Protein AF-A0A1G0R5T3-F1 (afdb_monomer)

Nearest PDB structures (foldseek):
  7wem-assembly1_A  TM=6.124E-01  e=7.245E+00  Bacillus sp. PS3

Foldseek 3Di:
DDDDDDDDDDDPCVVVLVVQVVFVVPKAKDWFQDPVQPDADPPPRDTLNRVLVCQLCPDPPGDHFNLLVVLCVVCVVVLVVLLVVLNVCCSVVVDGNVVSNVVSRVVSLVSSLVRQQVTDDWDDPVVCVVQVDGGPPVRVCVSNVSTGMDIDTD

Radius of gyration: 22.64 Å; Cα contacts (8 Å, |Δi|>4): 177; chains: 1; bounding box: 42×31×94 Å

Solvent-accessible surface area (backbone atoms only — not comparable to full-atom values): 9038 Å² total; per-residue (Å²): 132,87,80,85,77,84,83,84,84,80,79,89,50,57,68,58,36,52,50,48,50,62,33,49,77,69,36,50,63,51,62,39,63,61,85,84,58,72,64,60,38,94,88,70,84,41,29,58,41,58,54,48,49,45,34,40,68,22,54,102,89,42,77,46,34,54,39,64,66,51,26,48,66,77,36,43,70,61,50,54,53,52,50,52,58,41,50,52,33,34,66,72,68,75,38,55,66,67,62,42,45,53,50,52,25,54,50,47,30,49,42,39,53,67,31,47,86,71,47,47,69,72,60,54,70,70,55,22,68,76,67,76,49,68,56,49,80,54,80,91,38,58,63,56,65,61,47,36,58,49,77,44,79,96

Structure (mmCIF, N/CA/C/O backbone):
data_AF-A0A1G0R5T3-F1
#
_entry.id   AF-A0A1G0R5T3-F1
#
loop_
_atom_site.group_PDB
_atom_site.id
_atom_site.type_symbol
_atom_site.label_atom_id
_atom_site.label_alt_id
_atom_site.label_comp_id
_atom_site.label_asym_id
_atom_site.label_entity_id
_atom_site.label_seq_id
_atom_site.pdbx_PDB_ins_code
_atom_site.Cartn_x
_atom_site.Cartn_y
_atom_site.Cartn_z
_atom_site.occupancy
_atom_site.B_iso_or_equiv
_atom_site.auth_seq_id
_atom_site.auth_comp_id
_atom_site.auth_asym_id
_atom_site.auth_atom_id
_atom_site.pdbx_PDB_model_num
ATOM 1 N N . MET A 1 1 ? 15.456 3.852 -63.615 1.00 50.88 1 MET A N 1
ATOM 2 C CA . MET A 1 1 ? 15.099 2.876 -62.558 1.00 50.88 1 MET A CA 1
ATOM 3 C C . MET A 1 1 ? 15.602 3.419 -61.226 1.00 50.88 1 MET A C 1
ATOM 5 O O . MET A 1 1 ? 16.789 3.721 -61.168 1.00 50.88 1 MET A O 1
ATOM 9 N N . PRO A 1 2 ? 14.765 3.630 -60.195 1.00 60.94 2 PRO A N 1
ATOM 10 C CA . PRO A 1 2 ? 15.265 4.123 -58.918 1.00 60.94 2 PRO A CA 1
ATOM 11 C C . PRO A 1 2 ? 16.012 2.991 -58.202 1.00 60.94 2 PRO A C 1
ATOM 13 O O . PRO A 1 2 ? 15.495 1.888 -58.036 1.00 60.94 2 PRO A O 1
ATOM 16 N N . THR A 1 3 ? 17.254 3.254 -57.811 1.00 63.19 3 THR A N 1
ATOM 17 C CA . THR A 1 3 ? 18.088 2.347 -57.022 1.00 63.19 3 THR A CA 1
ATOM 18 C C . THR A 1 3 ? 17.543 2.266 -55.596 1.00 63.19 3 THR A C 1
ATOM 20 O O . THR A 1 3 ? 17.594 3.239 -54.844 1.00 63.19 3 THR A O 1
ATOM 23 N N . MET A 1 4 ? 17.011 1.105 -55.201 1.00 58.09 4 MET A N 1
ATOM 24 C CA . MET A 1 4 ? 16.613 0.865 -53.811 1.00 58.09 4 MET A CA 1
ATOM 25 C C . MET A 1 4 ? 17.848 0.893 -52.904 1.00 58.09 4 MET A C 1
ATOM 27 O O . MET A 1 4 ? 18.659 -0.032 -52.903 1.00 58.09 4 MET A O 1
ATOM 31 N N . ARG A 1 5 ? 17.982 1.948 -52.096 1.00 70.38 5 ARG A N 1
ATOM 32 C CA . ARG A 1 5 ? 18.928 1.973 -50.976 1.00 70.38 5 ARG A CA 1
ATOM 33 C C . ARG A 1 5 ? 18.325 1.173 -49.820 1.00 70.38 5 ARG A C 1
ATOM 35 O O . ARG A 1 5 ? 17.275 1.541 -49.301 1.00 70.38 5 ARG A O 1
ATOM 42 N N . LYS A 1 6 ? 18.980 0.084 -49.405 1.00 73.44 6 LYS A N 1
ATOM 43 C CA . LYS A 1 6 ? 18.613 -0.641 -48.177 1.00 73.44 6 LYS A CA 1
ATOM 44 C C . LYS A 1 6 ? 18.977 0.215 -46.962 1.00 73.44 6 LYS A C 1
ATOM 46 O O . LYS A 1 6 ? 20.151 0.488 -46.736 1.00 73.44 6 LYS A O 1
ATOM 51 N N . ALA A 1 7 ? 17.981 0.613 -46.176 1.00 78.88 7 ALA A N 1
ATOM 52 C CA . ALA A 1 7 ? 18.196 1.178 -44.849 1.00 78.88 7 ALA A CA 1
ATOM 53 C C . ALA A 1 7 ? 18.318 0.035 -43.828 1.00 78.88 7 ALA A C 1
ATOM 55 O O . ALA A 1 7 ? 17.448 -0.833 -43.765 1.00 78.88 7 ALA A O 1
ATOM 56 N N . ILE A 1 8 ? 19.394 0.027 -43.038 1.00 82.44 8 ILE A N 1
ATOM 57 C CA . ILE A 1 8 ? 19.579 -0.910 -41.923 1.00 82.44 8 ILE A CA 1
ATOM 58 C C . ILE A 1 8 ? 19.175 -0.177 -40.646 1.00 82.44 8 ILE A C 1
ATOM 60 O O . ILE A 1 8 ? 19.812 0.802 -40.261 1.00 82.44 8 ILE A O 1
ATOM 64 N N . ILE A 1 9 ? 18.111 -0.640 -39.993 1.00 83.12 9 ILE A N 1
ATOM 65 C CA . ILE A 1 9 ? 17.678 -0.115 -38.696 1.00 83.12 9 ILE A CA 1
ATOM 66 C C . ILE A 1 9 ? 18.352 -0.949 -37.609 1.00 83.12 9 ILE A C 1
ATOM 68 O O . ILE A 1 9 ? 18.111 -2.149 -37.507 1.00 83.12 9 ILE A O 1
ATOM 72 N N . ILE A 1 10 ? 19.192 -0.310 -36.795 1.00 85.69 10 ILE A N 1
ATOM 73 C CA . ILE A 1 10 ? 19.817 -0.941 -35.630 1.00 85.69 10 ILE A CA 1
ATOM 74 C C . ILE A 1 10 ? 19.002 -0.558 -34.397 1.00 85.69 10 ILE A C 1
ATOM 76 O O . ILE A 1 10 ? 19.010 0.598 -33.971 1.00 85.69 10 ILE A O 1
ATOM 80 N N . ASP A 1 11 ? 18.298 -1.529 -33.821 1.00 85.12 11 ASP A N 1
ATOM 81 C CA . ASP A 1 11 ? 17.544 -1.325 -32.589 1.00 85.12 11 ASP A CA 1
ATOM 82 C C . ASP A 1 11 ? 18.493 -1.217 -31.387 1.00 85.12 11 ASP A C 1
ATOM 84 O O . ASP A 1 11 ? 19.149 -2.182 -31.000 1.00 85.12 11 ASP A O 1
ATOM 88 N N . ARG A 1 12 ? 18.551 -0.033 -30.769 1.00 85.44 12 ARG A N 1
ATOM 89 C CA . ARG A 1 12 ? 19.317 0.214 -29.535 1.00 85.44 12 ARG A CA 1
ATOM 90 C C . ARG A 1 12 ? 18.496 -0.011 -28.256 1.00 85.44 12 ARG A C 1
ATOM 92 O O . ARG A 1 12 ? 18.838 0.520 -27.204 1.00 85.44 12 ARG A O 1
ATOM 99 N N . GLY A 1 13 ? 17.410 -0.779 -28.340 1.0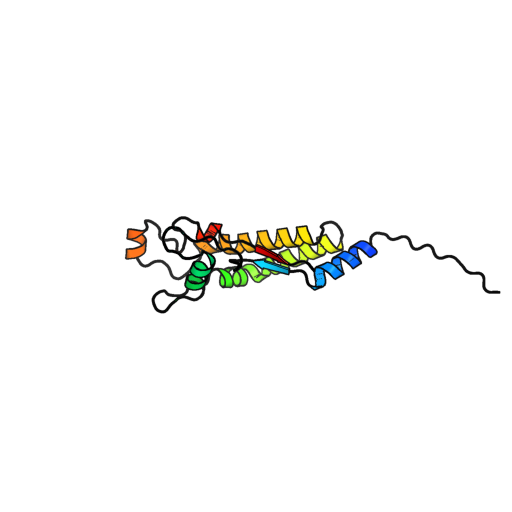0 84.38 13 GLY A N 1
ATOM 100 C CA . GLY A 1 13 ? 16.488 -1.056 -27.233 1.00 84.38 13 GLY A CA 1
ATOM 101 C C . GLY A 1 13 ? 15.160 -0.299 -27.322 1.00 84.38 13 GLY A C 1
ATOM 102 O O . GLY A 1 13 ? 14.353 -0.372 -26.395 1.00 84.38 13 GLY A O 1
ATOM 103 N N .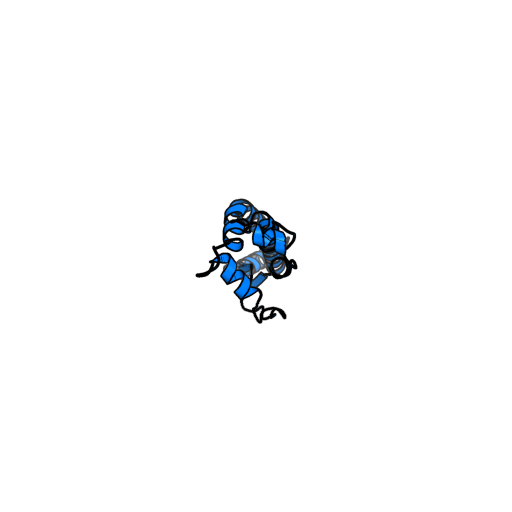 TRP A 1 14 ? 14.898 0.383 -28.438 1.00 85.06 14 TRP A N 1
ATOM 104 C CA . TRP A 1 14 ? 13.651 1.093 -28.708 1.00 85.06 14 TRP A CA 1
ATOM 105 C C . TRP A 1 14 ? 12.440 0.163 -28.635 1.00 85.06 14 TRP A C 1
ATOM 107 O O . TRP A 1 14 ? 11.449 0.497 -27.985 1.00 85.06 14 TRP A O 1
ATOM 117 N N . ASN A 1 15 ? 12.527 -1.036 -29.219 1.00 88.56 15 ASN A N 1
ATOM 118 C CA . ASN A 1 15 ? 11.409 -1.984 -29.183 1.00 88.56 15 ASN A CA 1
ATOM 119 C C . ASN A 1 15 ? 11.088 -2.439 -27.752 1.00 88.56 15 ASN A C 1
ATOM 121 O O . ASN A 1 15 ? 9.919 -2.581 -27.394 1.00 88.56 15 ASN A O 1
ATOM 125 N N . LYS A 1 16 ? 12.112 -2.601 -26.905 1.00 86.75 16 LYS A N 1
ATOM 126 C CA . LYS A 1 16 ? 11.944 -2.987 -25.498 1.00 86.75 16 LYS A CA 1
ATOM 127 C C . LYS A 1 16 ? 11.328 -1.869 -24.657 1.00 86.75 16 LYS A C 1
ATOM 129 O O . LYS A 1 16 ? 10.478 -2.142 -23.808 1.00 86.75 16 LYS A O 1
ATOM 134 N N . ILE A 1 17 ? 11.721 -0.622 -24.913 1.00 87.06 17 ILE A N 1
ATOM 135 C CA . ILE A 1 17 ? 11.116 0.557 -24.281 1.00 87.06 17 ILE A CA 1
ATOM 136 C C . ILE A 1 17 ? 9.650 0.657 -24.695 1.00 87.06 17 ILE A C 1
ATOM 138 O O . ILE A 1 17 ? 8.778 0.749 -23.836 1.00 87.06 17 ILE A O 1
ATOM 142 N N . LYS A 1 18 ? 9.364 0.540 -25.996 1.00 88.88 18 LYS A N 1
ATOM 143 C CA . LYS A 1 18 ? 8.000 0.569 -26.528 1.00 88.88 18 LYS A CA 1
ATOM 144 C C . LYS A 1 18 ? 7.123 -0.520 -25.899 1.00 88.88 18 LYS A C 1
ATOM 146 O O . LYS A 1 18 ? 6.019 -0.221 -25.451 1.00 88.88 18 LYS A O 1
ATOM 151 N N . ALA A 1 19 ? 7.626 -1.752 -25.803 1.00 87.12 19 ALA A N 1
ATOM 152 C CA . ALA A 1 19 ? 6.934 -2.852 -25.131 1.00 87.12 19 ALA A CA 1
ATOM 153 C C . ALA A 1 19 ? 6.669 -2.546 -23.647 1.00 87.12 19 ALA A C 1
ATOM 155 O O . ALA A 1 19 ? 5.539 -2.679 -23.187 1.00 87.12 19 ALA A O 1
ATOM 156 N N . SER A 1 20 ? 7.677 -2.051 -22.921 1.00 86.25 20 SER A N 1
ATOM 157 C CA . SER A 1 20 ? 7.536 -1.662 -21.510 1.00 86.25 20 SER A CA 1
ATOM 158 C C . SER A 1 20 ? 6.485 -0.566 -21.311 1.00 86.25 20 SER A C 1
ATOM 160 O O . SER A 1 20 ? 5.685 -0.657 -20.383 1.00 86.25 20 SER A O 1
ATOM 162 N N . CYS A 1 21 ? 6.439 0.434 -22.196 1.00 86.25 21 CYS A N 1
ATOM 163 C CA . CYS A 1 21 ? 5.423 1.486 -22.166 1.00 86.25 21 CYS A CA 1
ATOM 164 C C . CYS A 1 21 ? 4.009 0.928 -22.399 1.00 86.25 21 CYS A C 1
ATOM 166 O O . CYS A 1 21 ? 3.085 1.309 -21.685 1.00 86.25 21 CYS A O 1
ATOM 168 N N . TYR A 1 22 ? 3.834 -0.005 -23.343 1.00 87.75 22 TYR A N 1
ATOM 169 C CA . TYR A 1 22 ? 2.534 -0.648 -23.573 1.00 87.75 22 TYR A CA 1
ATOM 170 C C . TYR A 1 22 ? 2.054 -1.477 -22.382 1.00 87.75 22 TYR A C 1
ATOM 172 O O . TYR A 1 22 ? 0.861 -1.463 -22.074 1.00 87.75 22 TYR A O 1
ATOM 180 N N . THR A 1 23 ? 2.962 -2.191 -21.714 1.00 86.81 23 THR A N 1
ATOM 181 C CA . THR A 1 23 ? 2.632 -2.925 -20.488 1.00 86.81 23 THR A CA 1
ATOM 182 C C . THR A 1 23 ? 2.290 -1.950 -19.357 1.00 86.81 23 THR A C 1
ATOM 184 O O . THR A 1 23 ? 1.309 -2.158 -18.647 1.00 86.81 23 THR A O 1
ATOM 187 N N . LEU A 1 24 ? 3.042 -0.853 -19.206 1.00 85.94 24 LEU A N 1
ATOM 188 C CA . LEU A 1 24 ? 2.809 0.157 -18.167 1.00 85.94 24 LEU A CA 1
ATOM 189 C C . LEU A 1 24 ? 1.450 0.856 -18.270 1.00 85.94 24 LEU A C 1
ATOM 191 O O . LEU A 1 24 ? 0.833 1.080 -17.235 1.00 85.94 24 LEU A O 1
ATOM 195 N N . ASP A 1 25 ? 0.975 1.160 -19.481 1.00 86.25 25 ASP A N 1
ATOM 196 C CA . ASP A 1 25 ? -0.233 1.964 -19.752 1.00 86.25 25 ASP A CA 1
ATOM 197 C C . ASP A 1 25 ? -1.494 1.517 -18.982 1.00 86.25 25 ASP A C 1
ATOM 199 O O . ASP A 1 25 ? -2.371 2.328 -18.694 1.00 86.25 25 ASP A O 1
ATOM 203 N N . LYS A 1 26 ? -1.592 0.238 -18.590 1.00 84.75 26 LYS A N 1
ATOM 204 C CA . LYS A 1 26 ? -2.692 -0.255 -17.734 1.00 84.75 26 LYS A CA 1
ATOM 205 C C . LYS A 1 26 ? -2.244 -1.149 -16.588 1.00 84.75 26 LYS A C 1
ATOM 207 O O . LYS A 1 26 ? -3.076 -1.830 -15.989 1.00 84.75 26 LYS A O 1
ATOM 212 N N . SER A 1 27 ? -0.949 -1.168 -16.295 1.00 91.88 27 SER A N 1
ATOM 213 C CA . SER A 1 27 ? -0.452 -1.892 -15.134 1.00 91.88 27 SER A CA 1
ATOM 214 C C . SER A 1 27 ? -0.527 -1.012 -13.894 1.00 91.88 27 SER A C 1
ATOM 216 O O . SER A 1 27 ? -0.185 0.167 -13.933 1.00 91.88 27 SER A O 1
ATOM 218 N N . TYR A 1 28 ? -0.963 -1.579 -12.777 1.00 92.38 28 TYR A N 1
ATOM 219 C CA . TYR A 1 28 ? -1.102 -0.849 -11.522 1.0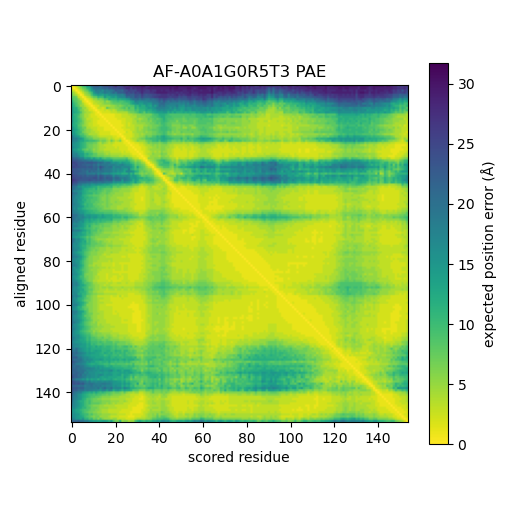0 92.38 28 TYR A CA 1
ATOM 220 C C . TYR A 1 28 ? -0.939 -1.776 -10.318 1.00 92.38 28 TYR A C 1
ATOM 222 O O . TYR A 1 28 ? -0.895 -3.000 -10.441 1.00 92.38 28 TYR A O 1
ATOM 230 N N . VAL A 1 29 ? -0.834 -1.183 -9.130 1.00 94.44 29 VAL A N 1
ATOM 231 C CA . VAL A 1 29 ? -0.725 -1.919 -7.867 1.00 94.44 29 VAL A CA 1
ATOM 232 C C . VAL A 1 29 ? -1.824 -1.468 -6.923 1.00 94.44 29 VAL A C 1
ATOM 234 O O . VAL A 1 29 ? -2.001 -0.272 -6.696 1.00 94.44 29 VAL A O 1
ATOM 237 N N . LYS A 1 30 ? -2.548 -2.431 -6.356 1.00 94.19 30 LYS A N 1
ATOM 238 C CA . LYS A 1 30 ? -3.497 -2.215 -5.261 1.00 94.19 30 LYS A CA 1
ATOM 239 C C . LYS A 1 30 ? -2.763 -2.476 -3.952 1.00 94.19 30 LYS A C 1
ATOM 241 O O . LYS A 1 30 ? -2.198 -3.551 -3.799 1.00 94.19 30 LYS A O 1
ATOM 246 N N . VAL A 1 31 ? -2.766 -1.528 -3.020 1.00 94.50 31 VAL A N 1
ATOM 247 C CA . VAL A 1 31 ? -2.059 -1.642 -1.732 1.00 94.50 31 VAL A CA 1
ATOM 248 C C . VAL A 1 31 ? -3.049 -1.468 -0.585 1.00 94.50 31 VAL A C 1
ATOM 250 O O . VAL A 1 31 ? -3.873 -0.557 -0.624 1.00 94.50 31 VAL A O 1
ATOM 253 N N . GLY A 1 32 ? -2.955 -2.312 0.442 1.00 93.75 32 GLY A N 1
ATOM 254 C CA . GLY A 1 32 ? -3.807 -2.262 1.629 1.00 93.75 32 GLY A CA 1
ATOM 255 C C . GLY A 1 32 ? -4.270 -3.655 2.034 1.00 93.75 32 GLY A C 1
ATOM 256 O O . GLY A 1 32 ? -3.443 -4.518 2.315 1.00 93.75 32 GLY A O 1
ATOM 257 N N . TYR A 1 33 ? -5.588 -3.852 2.048 1.00 92.00 33 TYR A N 1
ATOM 258 C CA . TYR A 1 33 ? -6.242 -5.119 2.382 1.00 92.00 33 TYR A CA 1
ATOM 259 C C . TYR A 1 33 ? -7.118 -5.549 1.196 1.00 92.00 33 TYR A C 1
ATOM 261 O O . TYR A 1 33 ? -8.300 -5.204 1.142 1.00 92.00 33 TYR A O 1
ATOM 269 N N . PRO A 1 34 ? -6.532 -6.175 0.161 1.00 84.50 34 PRO A N 1
ATOM 270 C CA . PRO A 1 34 ? -7.284 -6.668 -0.984 1.00 84.50 34 PRO A CA 1
ATOM 271 C C . PRO A 1 34 ? -8.227 -7.798 -0.546 1.00 84.50 34 PRO A C 1
ATOM 273 O O . PRO A 1 34 ? -7.847 -8.661 0.236 1.00 84.50 34 PRO A O 1
ATOM 276 N N . ALA A 1 35 ? -9.447 -7.818 -1.092 1.00 73.44 35 ALA A N 1
ATOM 277 C CA . ALA A 1 35 ? -10.509 -8.765 -0.718 1.00 73.44 35 ALA A CA 1
ATOM 278 C C . ALA A 1 35 ? -10.186 -10.250 -0.993 1.00 73.44 35 ALA A C 1
ATOM 280 O O . ALA A 1 35 ? -10.929 -11.138 -0.588 1.00 73.44 35 ALA A O 1
ATOM 281 N N . GLU A 1 36 ? -9.093 -10.518 -1.703 1.00 67.88 36 GLU A N 1
ATOM 282 C CA . GLU A 1 36 ? -8.592 -11.864 -1.981 1.00 67.88 36 GLU A CA 1
ATOM 283 C C . GLU A 1 36 ? -7.922 -12.501 -0.751 1.00 67.88 36 GLU A C 1
ATOM 285 O O . GLU A 1 36 ? -7.781 -13.723 -0.707 1.00 67.88 36 GLU A O 1
ATOM 290 N N . ASP A 1 37 ? -7.560 -11.701 0.260 1.00 63.97 37 ASP A N 1
ATOM 291 C CA . ASP A 1 37 ? -7.054 -12.193 1.541 1.00 63.97 37 ASP A CA 1
ATOM 292 C C . ASP A 1 37 ? -8.218 -12.664 2.431 1.00 63.97 37 ASP A C 1
ATOM 294 O O . ASP A 1 37 ? -8.961 -11.861 3.008 1.00 63.97 37 ASP A O 1
ATOM 298 N N . LYS A 1 38 ? -8.398 -13.989 2.478 1.00 64.69 38 LYS A N 1
ATOM 299 C CA . LYS A 1 38 ? -9.479 -14.684 3.195 1.00 64.69 38 LYS A CA 1
ATOM 300 C C . LYS A 1 38 ? -9.046 -15.241 4.551 1.00 64.69 38 LYS A C 1
ATOM 302 O O . LYS A 1 38 ? -9.785 -16.031 5.132 1.00 64.69 38 LYS A O 1
ATOM 307 N N . GLU A 1 39 ? -7.861 -14.893 5.055 1.00 67.19 39 GLU A N 1
ATOM 308 C CA . GLU A 1 39 ? -7.429 -15.400 6.357 1.00 67.19 39 GLU A CA 1
ATOM 309 C C . GLU A 1 39 ? -8.314 -14.844 7.484 1.00 67.19 39 GLU A C 1
ATOM 311 O O . GLU A 1 39 ? -8.279 -13.659 7.839 1.00 67.19 39 GLU A O 1
ATOM 316 N N . GLU A 1 40 ? -9.128 -15.731 8.055 1.00 70.81 40 GLU A N 1
ATOM 317 C CA . GLU A 1 40 ? -9.977 -15.435 9.199 1.00 70.81 40 GLU A CA 1
ATOM 318 C C . GLU A 1 40 ? -9.167 -15.411 10.497 1.00 70.81 40 GLU A C 1
ATOM 320 O O . GLU A 1 40 ? -8.315 -16.265 10.772 1.00 70.81 40 GLU A O 1
ATOM 325 N N . ARG A 1 41 ? -9.473 -14.442 11.361 1.00 68.69 41 ARG A N 1
ATOM 326 C CA . ARG A 1 41 ? -8.939 -14.427 12.720 1.00 68.69 41 ARG A CA 1
ATOM 327 C C . ARG A 1 41 ? -9.674 -15.444 13.579 1.00 68.69 41 ARG A C 1
ATOM 329 O O . ARG A 1 41 ? -10.870 -15.296 13.820 1.00 68.69 41 ARG A O 1
ATOM 336 N N . LYS A 1 42 ? -8.907 -16.367 14.167 1.00 64.44 42 LYS A N 1
ATOM 337 C CA . LYS A 1 42 ? -9.380 -17.387 15.125 1.00 64.44 42 LYS A CA 1
ATOM 338 C C . LYS A 1 42 ? -10.196 -16.825 16.296 1.00 64.44 42 LYS A C 1
ATOM 340 O O . LYS A 1 42 ? -10.972 -17.544 16.902 1.00 64.44 42 LYS A O 1
ATOM 345 N N . GLU A 1 43 ? -9.975 -15.561 16.639 1.00 67.06 43 GLU A N 1
ATOM 346 C CA . GLU A 1 43 ? -10.510 -14.934 17.846 1.00 67.06 43 GLU A CA 1
ATOM 347 C C . GLU A 1 43 ? -11.884 -14.270 17.631 1.00 67.06 43 GLU A C 1
ATOM 349 O O . GLU A 1 43 ? -12.635 -14.113 18.588 1.00 67.06 43 GLU A O 1
ATOM 354 N N . PHE A 1 44 ? -12.238 -13.893 16.392 1.00 64.88 44 PHE A N 1
ATOM 355 C CA . PHE A 1 44 ? -13.447 -13.097 16.124 1.00 64.88 44 PHE A CA 1
ATOM 356 C C . PHE A 1 44 ? -14.246 -13.496 14.866 1.00 64.88 44 PHE A C 1
ATOM 358 O O . PHE A 1 44 ? -15.176 -12.768 14.528 1.00 64.88 44 PHE A O 1
ATOM 365 N N . ASN A 1 45 ? -13.918 -14.599 14.170 1.00 76.19 45 ASN A N 1
ATOM 366 C CA . ASN A 1 45 ? -14.519 -14.974 12.869 1.00 76.19 45 ASN A CA 1
ATOM 367 C C . ASN A 1 45 ? -14.625 -13.776 11.901 1.00 76.19 45 ASN A C 1
ATOM 369 O O . ASN A 1 45 ? -15.636 -13.562 11.239 1.00 76.19 45 ASN A O 1
ATOM 373 N N . LEU A 1 46 ? -13.584 -12.943 11.889 1.00 81.19 46 LEU A N 1
ATOM 374 C CA . LEU A 1 46 ? -13.483 -11.734 11.077 1.00 81.19 46 LEU A CA 1
ATOM 375 C C . LEU A 1 46 ? -12.166 -11.773 10.314 1.00 81.19 46 LEU A C 1
ATOM 377 O O . LEU A 1 46 ? -11.118 -12.095 10.887 1.00 81.19 46 LEU A O 1
ATOM 381 N N . THR A 1 47 ? -12.203 -11.402 9.041 1.00 87.69 47 THR A N 1
ATOM 382 C CA . THR A 1 47 ? -10.993 -11.246 8.227 1.00 87.69 47 THR A CA 1
ATOM 383 C C . THR A 1 47 ? -10.248 -9.959 8.593 1.00 87.69 47 THR A C 1
ATOM 385 O O . THR A 1 47 ? -10.819 -8.995 9.121 1.00 87.69 47 THR A O 1
ATOM 388 N N . ASN A 1 48 ? -8.947 -9.897 8.291 1.00 88.12 48 ASN A N 1
ATOM 389 C CA . ASN A 1 48 ? -8.182 -8.650 8.439 1.00 88.12 48 ASN A CA 1
ATOM 390 C C . ASN A 1 48 ? -8.746 -7.522 7.567 1.00 88.12 48 ASN A C 1
ATOM 392 O O . ASN A 1 48 ? -8.726 -6.365 7.983 1.00 88.12 48 ASN A O 1
ATOM 396 N N . THR A 1 49 ? -9.284 -7.867 6.398 1.00 89.62 49 THR A N 1
ATOM 397 C CA . THR A 1 49 ? -9.930 -6.934 5.473 1.00 89.62 49 THR A CA 1
ATOM 398 C C . THR A 1 49 ? -11.159 -6.279 6.099 1.00 89.62 49 THR A C 1
ATOM 400 O O . THR A 1 49 ? -11.265 -5.050 6.108 1.00 89.62 49 THR A O 1
ATOM 403 N N . GLU A 1 50 ? -12.056 -7.061 6.698 1.00 89.25 50 GLU A N 1
ATOM 404 C CA . GLU A 1 50 ? -13.243 -6.525 7.377 1.00 89.25 50 GLU A CA 1
ATOM 405 C C . GLU A 1 50 ? -12.866 -5.697 8.604 1.00 89.25 50 GLU A C 1
ATOM 407 O O . GLU A 1 50 ? -13.393 -4.602 8.815 1.00 89.25 50 GLU A O 1
ATOM 412 N N . LEU A 1 51 ? -11.902 -6.178 9.394 1.00 89.50 51 LEU A N 1
ATOM 413 C CA . LEU A 1 51 ? -11.425 -5.454 10.566 1.00 89.50 51 LEU A CA 1
ATOM 414 C C . LEU A 1 51 ? -10.799 -4.105 10.181 1.00 89.50 51 LEU A C 1
ATOM 416 O O . LEU A 1 51 ? -11.075 -3.084 10.819 1.00 89.50 51 LEU A O 1
ATOM 420 N N . ALA A 1 52 ? -9.983 -4.084 9.124 1.00 91.44 52 ALA A N 1
ATOM 421 C CA . ALA A 1 52 ? -9.426 -2.861 8.561 1.00 91.44 52 ALA A CA 1
ATOM 422 C C . ALA A 1 52 ? -10.537 -1.908 8.110 1.00 91.44 52 ALA A C 1
ATOM 424 O O . ALA A 1 52 ? -10.476 -0.725 8.436 1.00 91.44 52 ALA A O 1
ATOM 425 N N . MET A 1 53 ? -11.570 -2.416 7.434 1.00 92.00 53 MET A N 1
ATOM 426 C CA . MET A 1 53 ? -12.711 -1.620 6.979 1.00 92.00 53 MET A CA 1
ATOM 427 C C . MET A 1 53 ? -13.466 -0.977 8.153 1.00 92.00 53 MET A C 1
ATOM 429 O O . MET A 1 53 ? -13.696 0.234 8.147 1.00 92.00 53 MET A O 1
ATOM 433 N N . PHE A 1 54 ? -13.791 -1.742 9.200 1.00 91.94 54 PHE A N 1
ATOM 434 C CA . PHE A 1 54 ? -14.470 -1.201 10.384 1.00 91.94 54 PHE A CA 1
ATOM 435 C C . PHE A 1 54 ? -13.647 -0.144 11.112 1.00 91.94 54 PHE A C 1
ATOM 437 O O . PHE A 1 54 ? -14.207 0.805 11.663 1.00 91.94 54 PHE A O 1
ATOM 444 N N . HIS A 1 55 ? -12.323 -0.283 11.132 1.00 92.00 55 HIS A N 1
ATOM 445 C CA . HIS A 1 55 ? -11.464 0.737 11.715 1.00 92.00 55 HIS A CA 1
ATOM 446 C C . HIS A 1 55 ? -11.307 1.956 10.809 1.00 92.00 55 HIS A C 1
ATOM 448 O O . HIS A 1 55 ? -11.399 3.069 11.313 1.00 92.00 55 HIS A O 1
ATOM 454 N N . GLU A 1 56 ? -11.146 1.780 9.500 1.00 94.19 56 GLU A N 1
ATOM 455 C CA . GLU A 1 56 ? -10.939 2.870 8.541 1.00 94.19 56 GLU A CA 1
ATOM 456 C C . GLU A 1 56 ? -12.149 3.811 8.448 1.00 94.19 56 GLU A C 1
ATOM 458 O O . GLU A 1 56 ? -11.978 5.026 8.326 1.00 94.19 56 GLU A O 1
ATOM 463 N N . PHE A 1 57 ? -13.365 3.261 8.506 1.00 94.56 57 PHE A N 1
ATOM 464 C CA . PHE A 1 57 ? -14.614 4.019 8.356 1.00 94.56 57 PHE A CA 1
ATOM 465 C C . PHE A 1 57 ? -15.385 4.209 9.664 1.00 94.56 57 PHE A C 1
ATOM 467 O O . PHE A 1 57 ? -16.270 5.061 9.737 1.00 94.56 57 PHE A O 1
ATOM 474 N N . GLY A 1 58 ? -15.027 3.474 10.716 1.00 91.56 58 GLY A N 1
ATOM 475 C CA . GLY A 1 58 ? -15.800 3.444 11.950 1.00 91.56 58 GLY A CA 1
ATOM 476 C C . GLY A 1 58 ? -17.081 2.623 11.809 1.00 91.56 58 GLY A C 1
ATOM 477 O O . GLY A 1 58 ? -17.421 2.087 10.756 1.00 91.56 58 GLY A O 1
ATOM 478 N N . THR A 1 59 ? -17.808 2.508 12.914 1.00 90.75 59 THR A N 1
ATOM 479 C CA . THR A 1 59 ? -19.118 1.851 12.984 1.00 90.75 59 THR A CA 1
ATOM 480 C C . THR A 1 59 ? -20.034 2.658 13.900 1.00 90.75 59 THR A C 1
ATOM 482 O O . THR A 1 59 ? -19.603 3.617 14.537 1.00 90.75 59 THR A O 1
ATOM 485 N N . LYS A 1 60 ? -21.291 2.233 14.073 1.00 90.56 60 LYS A N 1
ATOM 486 C CA . LYS A 1 60 ? -22.212 2.857 15.042 1.00 90.56 60 LYS A CA 1
ATOM 487 C C . LYS A 1 60 ? -21.650 2.906 16.477 1.00 90.56 60 LYS A C 1
ATOM 489 O O . LYS A 1 60 ? -22.079 3.737 17.269 1.00 90.56 60 LYS A O 1
ATOM 494 N N . ARG A 1 61 ? -20.720 2.006 16.831 1.00 87.69 61 ARG A N 1
ATOM 495 C CA . ARG A 1 61 ? -20.157 1.877 18.189 1.00 87.69 61 ARG A CA 1
ATOM 496 C C . ARG A 1 61 ? -18.687 2.290 18.297 1.00 87.69 61 ARG A C 1
ATOM 498 O O . ARG A 1 61 ? -18.226 2.555 19.407 1.00 87.69 61 ARG A O 1
ATOM 505 N N . LEU A 1 62 ? -17.942 2.319 17.190 1.00 85.25 62 LEU A N 1
ATOM 506 C CA . LEU A 1 62 ? -16.522 2.682 17.172 1.00 85.25 62 LEU A CA 1
ATOM 507 C C . LEU A 1 62 ? -16.284 3.924 16.308 1.00 85.25 62 LEU A C 1
ATOM 509 O O . LEU A 1 62 ? -16.715 3.936 15.158 1.00 85.25 62 LEU A O 1
ATOM 513 N N . PRO A 1 63 ? -15.521 4.918 16.799 1.00 89.94 63 PRO A N 1
ATOM 514 C CA . PRO A 1 63 ? -15.119 6.037 15.961 1.00 89.94 63 PRO A CA 1
ATOM 515 C C . PRO A 1 63 ? -14.174 5.570 14.840 1.00 89.94 63 PRO A C 1
ATOM 517 O O . PRO A 1 63 ? -13.401 4.621 15.057 1.00 89.94 63 PRO A O 1
ATOM 520 N N . PRO A 1 64 ? -14.198 6.244 13.676 1.00 93.12 64 PRO A N 1
ATOM 521 C CA . PRO A 1 64 ? -13.257 5.990 12.595 1.00 93.12 64 PRO A CA 1
ATOM 522 C C . PRO A 1 64 ? -11.820 6.272 13.039 1.00 93.12 64 PRO A C 1
ATOM 524 O O . PRO A 1 64 ? -11.543 7.219 13.774 1.00 93.12 64 PRO A O 1
ATOM 527 N N . ARG A 1 65 ? -10.908 5.433 12.562 1.00 93.88 65 ARG A N 1
ATOM 528 C CA . ARG A 1 65 ? -9.453 5.523 12.682 1.00 93.88 65 ARG A CA 1
ATOM 529 C C . ARG A 1 65 ? -8.864 5.396 11.280 1.00 93.88 65 ARG A C 1
ATOM 531 O O . ARG A 1 65 ? -8.353 4.331 10.952 1.00 93.88 65 ARG A O 1
ATOM 538 N N . PRO A 1 66 ? -8.990 6.430 10.432 1.00 93.69 66 PRO A N 1
ATOM 539 C CA . PRO A 1 66 ? -8.596 6.352 9.033 1.00 93.69 66 PRO A CA 1
ATOM 540 C C . PRO A 1 66 ? -7.070 6.273 8.923 1.00 93.69 66 PRO A C 1
ATOM 542 O O . PRO A 1 66 ? -6.372 7.272 9.061 1.00 93.69 66 PRO A O 1
ATOM 545 N N . PHE A 1 67 ? -6.530 5.078 8.726 1.00 93.81 67 PHE A N 1
ATOM 546 C CA . PHE A 1 67 ? -5.092 4.828 8.717 1.00 93.81 67 PHE A CA 1
ATOM 547 C C . PHE A 1 67 ? -4.576 4.543 7.310 1.00 93.81 67 PHE A C 1
ATOM 549 O O . PHE A 1 67 ? -3.446 4.913 6.998 1.00 93.81 67 PHE A O 1
ATOM 556 N N . VAL A 1 68 ? -5.398 3.955 6.437 1.00 94.44 68 VAL A N 1
ATOM 557 C CA . VAL A 1 68 ? -5.033 3.742 5.035 1.00 94.44 68 VAL A CA 1
ATOM 558 C C . VAL A 1 68 ? -5.062 5.077 4.304 1.00 94.44 68 VAL A C 1
ATOM 560 O O . VAL A 1 68 ? -4.013 5.506 3.825 1.00 94.44 68 VAL A O 1
ATOM 563 N N . ARG A 1 69 ? -6.200 5.791 4.282 1.00 94.88 69 ARG A N 1
ATOM 564 C CA . ARG A 1 69 ? -6.301 7.044 3.508 1.00 94.88 69 ARG A CA 1
ATOM 565 C C . ARG A 1 69 ? -5.291 8.096 3.980 1.00 94.88 69 ARG A C 1
ATOM 567 O O . ARG A 1 69 ? -4.529 8.618 3.175 1.00 94.88 69 ARG A O 1
ATOM 574 N N . LEU A 1 70 ? -5.188 8.303 5.299 1.00 95.94 70 LEU A N 1
ATOM 575 C CA . LEU A 1 70 ? -4.306 9.324 5.861 1.00 95.94 70 LEU A CA 1
ATOM 576 C C . LEU A 1 70 ? -2.832 8.986 5.645 1.00 95.94 70 LEU A C 1
ATOM 578 O O . LEU A 1 70 ? -2.024 9.896 5.475 1.00 95.94 70 LEU A O 1
ATOM 582 N N . SER A 1 71 ? -2.458 7.702 5.620 1.00 95.75 71 SER A N 1
ATOM 583 C CA . SER A 1 71 ? -1.077 7.327 5.302 1.00 95.75 71 SER A CA 1
ATOM 584 C C . SER A 1 71 ? -0.682 7.756 3.885 1.00 95.75 71 SER A C 1
ATOM 586 O O . SER A 1 71 ? 0.410 8.292 3.696 1.00 95.7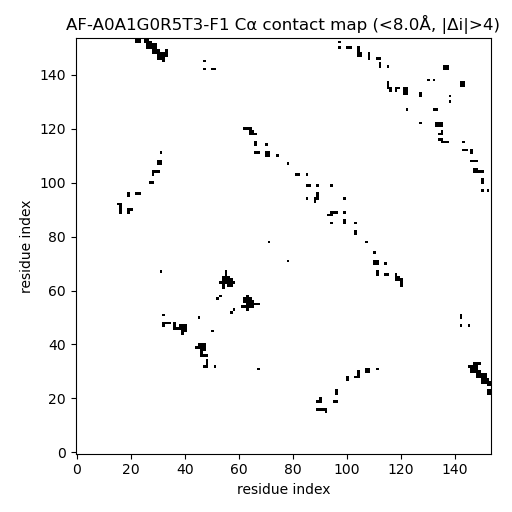5 71 SER A O 1
ATOM 588 N N . PHE A 1 72 ? -1.582 7.602 2.908 1.00 95.38 72 PHE A N 1
ATOM 589 C CA . PHE A 1 72 ? -1.356 8.022 1.524 1.00 95.38 72 PHE A CA 1
ATOM 590 C C . PHE A 1 72 ? -1.415 9.539 1.365 1.00 95.38 72 PHE A C 1
ATOM 592 O O . PHE A 1 72 ? -0.530 10.104 0.719 1.00 95.38 72 PHE A O 1
ATOM 599 N N . ASP A 1 73 ? -2.387 10.201 1.994 1.00 95.75 73 ASP A N 1
ATOM 600 C CA . ASP A 1 73 ? -2.513 11.661 1.955 1.00 95.75 73 ASP A CA 1
ATOM 601 C C . ASP A 1 73 ? -1.243 12.334 2.498 1.00 95.75 73 ASP A C 1
ATOM 603 O O . ASP A 1 73 ? -0.655 13.196 1.841 1.00 95.75 73 ASP A O 1
ATOM 607 N N . ASN A 1 74 ? -0.738 11.853 3.639 1.00 95.12 74 ASN A N 1
ATOM 608 C CA . ASN A 1 74 ? 0.483 12.372 4.261 1.00 95.12 74 ASN A CA 1
ATOM 609 C C . ASN A 1 74 ? 1.759 12.027 3.477 1.00 95.12 74 ASN A C 1
ATOM 611 O O . ASN A 1 74 ? 2.760 12.742 3.556 1.00 95.12 74 ASN A O 1
ATOM 615 N N . ALA A 1 75 ? 1.754 10.928 2.719 1.00 95.62 75 ALA A N 1
ATOM 616 C CA . ALA A 1 75 ? 2.905 10.476 1.943 1.00 95.62 75 ALA A CA 1
ATOM 617 C C . ALA A 1 75 ? 2.851 10.884 0.462 1.00 95.62 75 ALA A C 1
ATOM 619 O O . ALA A 1 75 ? 3.750 10.501 -0.291 1.00 95.62 75 ALA A O 1
ATOM 620 N N . ARG A 1 76 ? 1.862 11.677 0.027 1.00 95.31 76 ARG A N 1
ATOM 621 C CA . ARG A 1 76 ? 1.586 11.962 -1.394 1.00 95.31 76 ARG A CA 1
ATOM 622 C C . ARG A 1 76 ? 2.811 12.412 -2.192 1.00 95.31 76 ARG A C 1
ATOM 624 O O . ARG A 1 76 ? 3.089 11.872 -3.260 1.00 95.31 76 ARG A O 1
ATOM 631 N N . VAL A 1 77 ? 3.592 13.351 -1.655 1.00 96.69 77 VAL A N 1
ATOM 632 C CA . VAL A 1 77 ? 4.820 13.848 -2.307 1.00 96.69 77 VAL A CA 1
ATOM 633 C C . VAL A 1 77 ? 5.869 12.739 -2.444 1.00 96.69 77 VAL A C 1
ATOM 635 O O . VAL A 1 77 ? 6.486 12.587 -3.501 1.00 96.69 77 VAL A O 1
ATOM 638 N N . LYS A 1 78 ? 6.050 11.922 -1.397 1.00 95.69 78 LYS A N 1
ATOM 639 C CA . LYS A 1 78 ? 6.999 10.797 -1.398 1.00 95.69 78 LYS A CA 1
ATOM 640 C C . LYS A 1 78 ? 6.579 9.722 -2.399 1.00 95.69 78 LYS A C 1
ATOM 642 O O . LYS A 1 78 ? 7.432 9.223 -3.127 1.00 95.69 78 LYS A O 1
ATOM 647 N N . ILE A 1 79 ? 5.282 9.418 -2.467 1.00 95.75 79 ILE A N 1
ATOM 648 C CA . ILE A 1 79 ? 4.704 8.474 -3.430 1.00 95.75 79 ILE A CA 1
ATOM 649 C C . ILE A 1 79 ? 4.968 8.948 -4.853 1.00 95.75 79 ILE A C 1
ATOM 651 O O . ILE A 1 79 ? 5.598 8.218 -5.611 1.00 95.75 79 ILE A O 1
ATOM 655 N N . ASN A 1 80 ? 4.589 10.181 -5.193 1.00 95.75 80 ASN A N 1
ATOM 656 C CA . ASN A 1 80 ? 4.804 10.724 -6.537 1.00 95.75 80 ASN A CA 1
ATOM 657 C C . ASN A 1 80 ? 6.289 10.704 -6.929 1.00 95.75 80 ASN A C 1
ATOM 659 O O . ASN A 1 80 ? 6.645 10.291 -8.030 1.00 95.75 80 ASN A O 1
ATOM 663 N N . THR A 1 81 ? 7.171 11.077 -6.000 1.00 97.38 81 THR A N 1
ATOM 664 C CA . THR A 1 81 ? 8.622 11.043 -6.230 1.00 97.38 81 THR A CA 1
ATOM 665 C C . THR A 1 81 ? 9.122 9.620 -6.491 1.00 97.38 81 THR A C 1
ATOM 667 O O . THR A 1 81 ? 9.949 9.402 -7.377 1.00 97.38 81 THR A O 1
ATOM 670 N N . PHE A 1 82 ? 8.649 8.642 -5.718 1.00 96.69 82 PHE A N 1
ATOM 671 C CA . PHE A 1 82 ? 9.053 7.245 -5.861 1.00 96.69 82 PHE A CA 1
ATOM 672 C C . PHE A 1 82 ? 8.505 6.613 -7.150 1.00 96.69 82 PHE A C 1
ATOM 674 O O . PHE A 1 82 ? 9.231 5.887 -7.831 1.00 96.69 82 PHE A O 1
ATOM 681 N N . VAL A 1 83 ? 7.269 6.950 -7.531 1.00 95.00 83 VAL A N 1
ATOM 682 C CA . VAL A 1 83 ? 6.650 6.545 -8.801 1.00 95.00 83 VAL A CA 1
ATOM 683 C C . VAL A 1 83 ? 7.458 7.061 -9.987 1.00 95.00 83 VAL A C 1
ATOM 685 O O . VAL A 1 83 ? 7.897 6.251 -10.801 1.00 95.00 83 VAL A O 1
ATOM 688 N N . ASN A 1 84 ? 7.756 8.362 -10.039 1.00 95.31 84 ASN A N 1
ATOM 689 C CA . ASN A 1 84 ? 8.531 8.950 -11.138 1.00 95.31 84 ASN A CA 1
ATOM 690 C C . ASN A 1 84 ? 9.912 8.293 -11.273 1.00 95.31 84 ASN A C 1
ATOM 692 O O . ASN A 1 84 ? 10.273 7.824 -12.347 1.00 95.31 84 ASN A O 1
ATOM 696 N N . LYS A 1 85 ? 10.633 8.116 -10.156 1.00 96.56 85 LYS A N 1
ATOM 697 C CA . LYS A 1 85 ? 11.929 7.410 -10.149 1.00 96.56 85 LYS A CA 1
ATOM 698 C C . LYS A 1 85 ? 11.830 5.963 -10.638 1.00 96.56 85 LYS A C 1
ATOM 700 O O . LYS A 1 85 ? 12.798 5.434 -11.183 1.00 96.56 85 LYS A O 1
ATOM 705 N N . THR A 1 86 ? 10.708 5.294 -10.390 1.00 94.75 86 THR A N 1
ATOM 706 C CA . THR A 1 86 ? 10.485 3.917 -10.849 1.00 94.75 86 THR A CA 1
ATOM 707 C C . THR A 1 86 ? 10.228 3.892 -12.352 1.00 94.75 86 THR A C 1
ATOM 709 O O . THR A 1 86 ? 10.850 3.099 -13.055 1.00 94.75 86 THR A O 1
ATOM 712 N N . ILE A 1 87 ? 9.402 4.812 -12.856 1.00 91.81 87 ILE A N 1
ATOM 713 C CA . ILE A 1 87 ? 9.143 4.988 -14.291 1.00 91.81 87 ILE A CA 1
ATOM 714 C C . ILE A 1 87 ? 10.445 5.293 -15.041 1.00 91.81 87 ILE A C 1
ATOM 716 O O . ILE A 1 87 ? 10.744 4.618 -16.025 1.00 91.81 87 ILE A O 1
ATOM 720 N N . ASP A 1 88 ? 11.274 6.210 -14.535 1.00 93.31 88 ASP A N 1
ATOM 721 C CA . ASP A 1 88 ? 12.565 6.553 -15.146 1.00 93.31 88 ASP A CA 1
ATOM 722 C C . ASP A 1 88 ? 13.476 5.327 -15.284 1.00 93.31 88 ASP A C 1
ATOM 724 O O . ASP A 1 88 ? 14.115 5.110 -16.317 1.00 93.31 88 ASP A O 1
ATOM 728 N N . LYS A 1 89 ? 13.524 4.472 -14.255 1.00 93.94 89 LYS A N 1
ATOM 729 C CA . LYS A 1 89 ? 14.299 3.222 -14.295 1.00 93.94 89 LYS A CA 1
ATOM 730 C C . LYS A 1 89 ? 13.748 2.229 -15.316 1.00 93.94 89 LYS A C 1
ATOM 732 O O . LYS A 1 89 ? 14.537 1.506 -15.921 1.00 93.94 89 LYS A O 1
ATOM 737 N N . ILE A 1 90 ? 12.433 2.193 -15.518 1.00 90.81 90 ILE A N 1
ATOM 738 C CA . ILE A 1 90 ? 11.806 1.312 -16.507 1.00 90.81 90 ILE A CA 1
ATOM 739 C C . ILE A 1 90 ? 12.089 1.807 -17.928 1.00 90.81 90 ILE A C 1
ATOM 741 O O . ILE A 1 90 ? 12.558 1.033 -18.761 1.00 90.81 90 ILE A O 1
ATOM 745 N N . ILE A 1 91 ? 11.890 3.101 -18.198 1.00 89.00 91 ILE A N 1
ATOM 746 C CA . ILE A 1 91 ? 12.109 3.690 -19.531 1.00 89.00 91 ILE A CA 1
ATOM 747 C C . ILE A 1 91 ? 13.596 3.660 -19.913 1.00 89.00 91 ILE A C 1
ATOM 749 O O . ILE A 1 91 ? 13.934 3.436 -21.071 1.00 89.00 91 ILE A O 1
ATOM 753 N N . THR A 1 92 ? 14.505 3.794 -18.942 1.00 89.00 92 THR A N 1
ATOM 754 C CA . THR A 1 92 ? 15.954 3.622 -19.170 1.00 89.00 92 THR A CA 1
ATOM 755 C C . THR A 1 92 ? 16.403 2.158 -19.206 1.00 89.00 92 THR A C 1
ATOM 757 O O . THR A 1 92 ? 17.604 1.891 -19.251 1.00 89.00 92 THR A O 1
ATOM 760 N N . ASN A 1 93 ? 15.464 1.202 -19.197 1.00 86.31 93 ASN A N 1
ATOM 761 C CA . ASN A 1 93 ? 15.715 -0.240 -19.271 1.00 86.31 93 ASN A CA 1
ATOM 762 C C . ASN A 1 93 ? 16.595 -0.790 -18.124 1.00 86.31 93 ASN A C 1
ATOM 764 O O . ASN A 1 93 ? 17.191 -1.861 -18.237 1.00 86.31 93 ASN A O 1
ATOM 768 N N . LYS A 1 94 ? 16.663 -0.068 -16.998 1.00 90.81 94 LYS A N 1
ATOM 769 C CA . LYS A 1 94 ? 17.365 -0.472 -15.767 1.00 90.81 94 LYS A CA 1
ATOM 770 C C . LYS A 1 94 ? 16.493 -1.336 -14.851 1.00 90.81 94 LYS A C 1
ATOM 772 O O . LYS A 1 94 ? 16.982 -1.860 -13.855 1.00 90.81 94 LYS A O 1
ATOM 777 N N . MET A 1 95 ? 15.200 -1.445 -15.149 1.00 92.00 95 MET A N 1
ATOM 778 C CA . MET A 1 95 ? 14.210 -2.181 -14.366 1.00 92.00 95 MET A CA 1
ATOM 779 C C . MET A 1 95 ? 13.101 -2.685 -15.291 1.00 92.00 95 MET A C 1
ATOM 781 O O . MET A 1 95 ? 12.694 -1.977 -16.206 1.00 92.00 95 MET A O 1
ATOM 785 N N . ASN A 1 96 ? 12.605 -3.901 -15.069 1.00 91.50 96 ASN A N 1
ATOM 786 C CA . ASN A 1 96 ? 11.421 -4.383 -15.780 1.00 91.50 96 ASN A CA 1
ATOM 787 C C . ASN A 1 96 ? 10.133 -3.874 -15.096 1.00 91.50 96 ASN A C 1
ATOM 789 O O . ASN A 1 96 ? 10.151 -3.476 -13.930 1.00 91.50 96 ASN A O 1
ATOM 793 N N . VAL A 1 97 ? 9.008 -3.912 -15.815 1.00 91.25 97 VAL A N 1
ATOM 794 C CA . VAL A 1 97 ? 7.721 -3.400 -15.314 1.00 91.25 97 VAL A CA 1
ATOM 795 C C . VAL A 1 97 ? 7.263 -4.131 -14.048 1.00 91.25 97 VAL A C 1
ATOM 797 O O . VAL A 1 97 ? 6.908 -3.474 -13.074 1.00 91.25 97 VAL A O 1
ATOM 800 N N . SER A 1 98 ? 7.330 -5.468 -14.018 1.00 93.31 98 SER A N 1
ATOM 801 C CA . SER A 1 98 ? 6.901 -6.257 -12.851 1.00 93.31 98 SER A CA 1
ATOM 802 C C . SER A 1 98 ? 7.660 -5.864 -11.585 1.00 93.31 98 SER A C 1
ATOM 804 O O . SER A 1 98 ? 7.036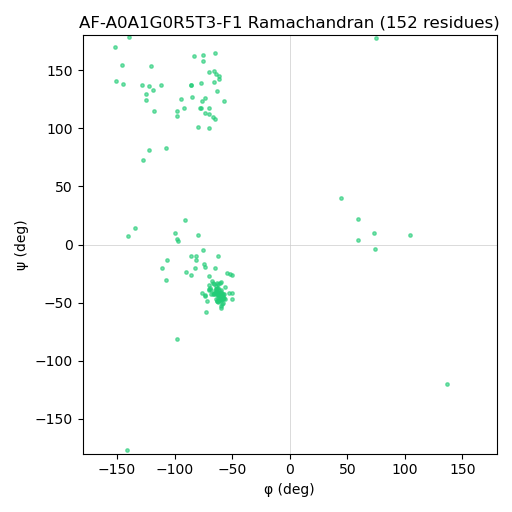 -5.583 -10.570 1.00 93.31 98 SER A O 1
ATOM 806 N N . THR A 1 99 ? 8.989 -5.805 -11.642 1.00 94.69 99 THR A N 1
ATOM 807 C CA . THR A 1 99 ? 9.845 -5.429 -10.512 1.00 94.69 99 THR A CA 1
ATOM 808 C C . THR A 1 99 ? 9.567 -3.999 -10.058 1.00 94.69 99 THR A C 1
ATOM 810 O O . THR A 1 99 ? 9.560 -3.726 -8.859 1.00 94.69 99 THR A O 1
ATOM 813 N N . GLY A 1 100 ? 9.288 -3.086 -10.994 1.00 94.62 100 GLY A N 1
ATOM 814 C CA . GLY A 1 100 ? 8.853 -1.733 -10.654 1.00 94.62 100 GLY A CA 1
ATOM 815 C C . GLY A 1 100 ? 7.561 -1.730 -9.839 1.00 94.62 100 GLY A C 1
ATOM 816 O O . GLY A 1 100 ? 7.501 -1.096 -8.789 1.00 94.62 100 GLY A O 1
ATOM 817 N N . LEU A 1 101 ? 6.557 -2.493 -10.270 1.00 94.94 101 LEU A N 1
ATOM 818 C CA . LEU A 1 101 ? 5.297 -2.648 -9.537 1.00 94.94 101 LEU A CA 1
ATOM 819 C C . LEU A 1 101 ? 5.506 -3.320 -8.171 1.00 94.94 101 LEU A C 1
ATOM 821 O O . LEU A 1 101 ? 4.942 -2.861 -7.182 1.00 94.94 101 LEU A O 1
ATOM 825 N N . ASP A 1 102 ? 6.362 -4.340 -8.078 1.00 95.75 102 ASP A N 1
ATOM 826 C CA . ASP A 1 102 ? 6.700 -4.986 -6.802 1.00 95.75 102 ASP A CA 1
ATOM 827 C C . ASP A 1 102 ? 7.306 -3.971 -5.811 1.00 95.75 102 ASP A C 1
ATOM 829 O O . ASP A 1 102 ? 6.915 -3.912 -4.641 1.00 95.75 102 ASP A O 1
ATOM 833 N N . HIS A 1 103 ? 8.202 -3.099 -6.286 1.00 9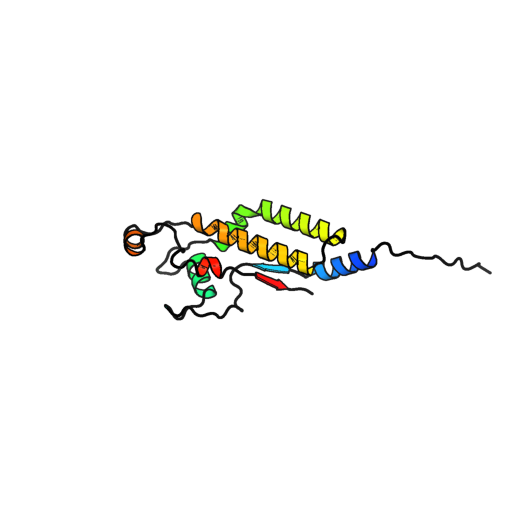6.31 103 HIS A N 1
ATOM 834 C CA . HIS A 1 103 ? 8.770 -2.022 -5.473 1.00 96.31 103 HIS A CA 1
ATOM 835 C C . HIS A 1 103 ? 7.721 -0.988 -5.046 1.00 96.31 103 HIS A C 1
ATOM 837 O O . HIS A 1 103 ? 7.736 -0.555 -3.892 1.00 96.31 103 HIS A O 1
ATOM 843 N N . LEU A 1 104 ? 6.809 -0.592 -5.943 1.00 96.06 104 LEU A N 1
ATOM 844 C CA . LEU A 1 104 ? 5.704 0.316 -5.608 1.00 96.06 104 LEU A CA 1
ATOM 845 C C . LEU A 1 104 ? 4.783 -0.289 -4.543 1.00 96.06 104 LEU A C 1
ATOM 847 O O . LEU A 1 104 ? 4.406 0.401 -3.594 1.00 96.06 104 LEU A O 1
ATOM 851 N N . GLY A 1 105 ? 4.463 -1.577 -4.668 1.00 95.88 105 GLY A N 1
ATOM 852 C CA . GLY A 1 105 ? 3.640 -2.306 -3.709 1.00 95.88 105 GLY A CA 1
ATOM 853 C C . GLY A 1 105 ? 4.277 -2.385 -2.329 1.00 95.88 105 GLY A C 1
ATOM 854 O O . GLY A 1 105 ? 3.644 -2.026 -1.332 1.00 95.88 105 GLY A O 1
ATOM 855 N N . LEU A 1 106 ? 5.555 -2.765 -2.268 1.00 96.88 106 LEU A N 1
ATOM 856 C CA . LEU A 1 106 ? 6.312 -2.804 -1.017 1.00 96.88 106 LEU A CA 1
ATOM 857 C C . LEU A 1 106 ? 6.418 -1.414 -0.375 1.00 96.88 106 LEU A C 1
ATOM 859 O O . LEU A 1 106 ? 6.242 -1.268 0.835 1.00 96.88 106 LEU A O 1
ATOM 863 N N . PHE A 1 107 ? 6.668 -0.381 -1.180 1.00 97.19 107 PHE A N 1
ATOM 864 C CA . PHE A 1 107 ? 6.740 0.994 -0.699 1.00 97.19 107 PHE A CA 1
ATOM 865 C C . PHE A 1 107 ? 5.406 1.465 -0.105 1.00 97.19 107 PHE A C 1
ATOM 867 O O . PHE A 1 107 ? 5.382 1.996 1.007 1.00 97.19 107 PHE A O 1
ATOM 874 N N . GLY A 1 108 ? 4.291 1.213 -0.794 1.00 96.38 108 GLY A N 1
ATOM 875 C CA . GLY A 1 108 ? 2.957 1.526 -0.283 1.00 96.38 108 GLY A CA 1
ATOM 876 C C . GLY A 1 108 ? 2.624 0.756 1.001 1.00 96.38 108 GLY A C 1
ATOM 877 O O . GLY A 1 108 ? 2.117 1.344 1.956 1.00 96.38 108 GLY A O 1
ATOM 878 N N . LYS A 1 109 ? 2.962 -0.540 1.065 1.00 95.81 109 LYS A N 1
ATOM 879 C CA . LYS A 1 109 ? 2.808 -1.356 2.282 1.00 95.81 109 LYS A CA 1
ATOM 880 C C . LYS A 1 109 ? 3.548 -0.721 3.460 1.00 95.81 109 LYS A C 1
ATOM 882 O O . LYS A 1 109 ? 2.967 -0.550 4.533 1.00 95.81 109 LYS A O 1
ATOM 887 N N . ASN A 1 110 ? 4.795 -0.309 3.244 1.00 96.38 110 ASN A N 1
ATOM 888 C CA . ASN A 1 110 ? 5.614 0.329 4.271 1.00 96.38 110 ASN A CA 1
ATOM 889 C C . ASN A 1 110 ? 5.028 1.670 4.735 1.00 96.38 110 ASN A C 1
ATOM 891 O O . ASN A 1 110 ? 5.076 1.962 5.928 1.00 96.38 110 ASN A O 1
ATOM 895 N N . ILE A 1 111 ? 4.438 2.461 3.830 1.00 97.06 111 ILE A N 1
ATOM 896 C CA . ILE A 1 111 ? 3.752 3.714 4.182 1.00 97.06 111 ILE A CA 1
ATOM 897 C C . ILE A 1 111 ? 2.610 3.455 5.167 1.00 97.06 111 ILE A C 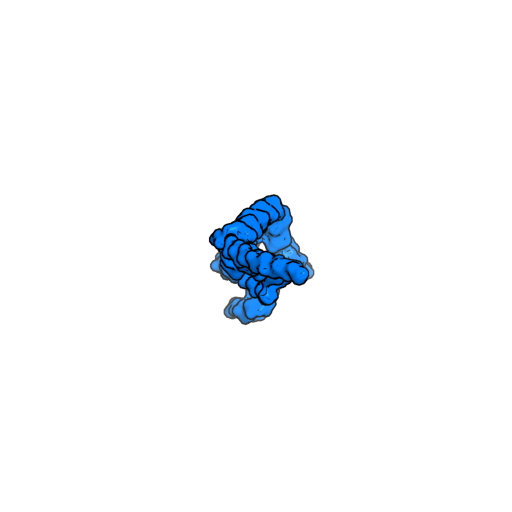1
ATOM 899 O O . ILE A 1 111 ? 2.574 4.076 6.231 1.00 97.06 111 ILE A O 1
ATOM 903 N N . ILE A 1 112 ? 1.718 2.508 4.856 1.00 95.69 112 ILE A N 1
ATOM 904 C CA . ILE A 1 112 ? 0.598 2.168 5.745 1.00 95.69 112 ILE A CA 1
ATOM 905 C C . ILE A 1 112 ? 1.142 1.654 7.085 1.00 95.69 112 ILE A C 1
ATOM 907 O O . ILE A 1 112 ? 0.737 2.123 8.148 1.00 95.69 112 ILE A O 1
ATOM 911 N N . GLN A 1 113 ? 2.098 0.720 7.062 1.00 94.62 113 GLN A N 1
ATOM 912 C CA . GLN A 1 113 ? 2.666 0.130 8.279 1.00 94.62 113 GLN A CA 1
ATOM 913 C C . GLN A 1 113 ? 3.390 1.147 9.169 1.00 94.62 113 GLN A C 1
ATOM 915 O O . GLN A 1 113 ? 3.389 0.987 10.394 1.00 94.62 113 GLN A O 1
ATOM 920 N N . ALA A 1 114 ? 4.017 2.168 8.585 1.00 93.94 114 ALA A N 1
ATOM 921 C CA . ALA A 1 114 ? 4.667 3.253 9.314 1.00 93.94 114 ALA A CA 1
ATOM 922 C C . ALA A 1 114 ? 3.661 4.233 9.935 1.00 93.94 114 ALA A C 1
ATOM 924 O O . ALA A 1 114 ? 4.013 4.934 10.880 1.00 93.94 114 ALA A O 1
ATOM 925 N N . PHE A 1 115 ? 2.417 4.260 9.450 1.00 94.00 115 PHE A N 1
ATOM 926 C CA . PHE A 1 115 ? 1.382 5.168 9.940 1.00 94.00 115 PHE A CA 1
ATOM 927 C C . PHE A 1 115 ? 0.683 4.680 11.217 1.00 94.00 115 PHE A C 1
ATOM 929 O O . PHE A 1 115 ? 0.135 5.487 11.960 1.00 94.00 115 PHE A O 1
ATOM 936 N N . PHE A 1 116 ? 0.744 3.381 11.535 1.00 91.19 116 PHE A N 1
ATOM 937 C CA . PHE A 1 116 ? 0.080 2.803 12.716 1.00 91.19 116 PHE A CA 1
ATOM 938 C C . PHE A 1 116 ? 0.337 3.539 14.051 1.00 91.19 116 PHE A C 1
ATOM 940 O O . PHE A 1 116 ? -0.611 3.721 14.815 1.00 91.19 116 PHE A O 1
ATOM 947 N N . PRO A 1 117 ? 1.566 3.993 14.368 1.00 88.00 117 PRO A N 1
ATOM 948 C CA . PRO A 1 117 ? 1.830 4.763 15.586 1.00 88.00 117 PRO A CA 1
ATOM 949 C C . PRO A 1 117 ? 1.142 6.135 15.637 1.00 88.00 117 PRO A C 1
ATOM 951 O O . PRO A 1 117 ? 1.002 6.688 16.722 1.00 88.00 117 PRO A O 1
ATOM 954 N N . LEU A 1 118 ? 0.736 6.682 14.488 1.00 88.88 118 LEU A N 1
ATOM 955 C CA . LEU A 1 118 ? 0.132 8.011 14.340 1.00 88.88 118 LEU A CA 1
ATOM 956 C C . LEU A 1 118 ? -1.404 7.965 14.291 1.00 88.88 118 LEU A C 1
ATOM 958 O O . LEU A 1 118 ? -2.042 8.995 14.084 1.00 88.88 118 LEU A O 1
ATOM 962 N N . ILE A 1 119 ? -2.007 6.782 14.453 1.00 90.44 119 ILE A N 1
ATOM 963 C CA . ILE A 1 119 ? -3.456 6.602 14.345 1.00 90.44 119 ILE A CA 1
ATOM 964 C C . ILE A 1 119 ? -4.188 7.395 15.432 1.00 90.44 119 ILE A C 1
ATOM 966 O O . ILE A 1 119 ? -3.895 7.279 16.621 1.00 90.44 119 ILE A O 1
ATOM 970 N N . GLN A 1 120 ? -5.210 8.130 14.999 1.00 87.88 120 GLN A N 1
ATOM 971 C CA . GLN A 1 120 ? -6.129 8.897 15.836 1.00 87.88 120 GLN A CA 1
ATOM 972 C C . GLN A 1 120 ? -7.573 8.413 15.625 1.00 87.88 120 GLN A C 1
ATOM 974 O O . GLN A 1 120 ? -7.872 7.909 14.539 1.00 87.88 120 GLN A O 1
ATOM 979 N N . PRO A 1 121 ? -8.483 8.570 16.608 1.00 87.94 121 PRO A N 1
ATOM 980 C CA . PRO A 1 121 ? -8.266 9.078 17.973 1.00 87.94 121 PRO A CA 1
ATOM 981 C C . PRO A 1 121 ? -7.575 8.056 18.903 1.00 87.94 121 PRO A C 1
ATOM 983 O O . PRO A 1 121 ? -7.599 6.847 18.614 1.00 87.94 121 PRO A O 1
ATOM 986 N N . PRO A 1 122 ? -7.007 8.505 20.046 1.00 85.81 122 PRO A N 1
ATOM 987 C CA . PRO A 1 122 ? -6.351 7.616 20.999 1.00 85.81 122 PRO A CA 1
ATOM 988 C C . PRO A 1 122 ? -7.347 6.635 21.637 1.00 85.81 122 PRO A C 1
ATOM 990 O O . PRO A 1 122 ? -8.571 6.779 21.552 1.00 85.81 122 PRO A O 1
ATOM 993 N N . LEU A 1 123 ? -6.819 5.592 22.279 1.00 86.31 123 LEU A N 1
ATOM 994 C CA . LEU A 1 123 ? -7.638 4.643 23.033 1.00 86.31 123 LEU A CA 1
ATOM 995 C C . LEU A 1 123 ? -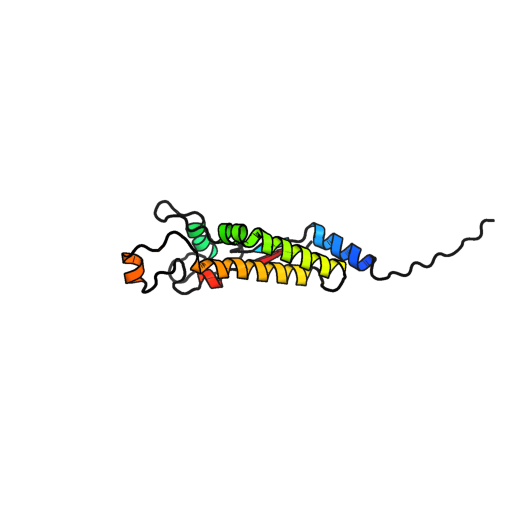8.194 5.295 24.311 1.00 86.31 123 LEU A C 1
ATOM 997 O O . LEU A 1 123 ? -7.548 6.142 24.922 1.00 86.31 123 LEU A O 1
ATOM 1001 N N . LYS A 1 124 ? -9.390 4.871 24.741 1.00 86.00 124 LYS A N 1
ATOM 1002 C CA . LYS A 1 124 ? -9.958 5.291 26.034 1.00 86.00 124 LYS A CA 1
ATOM 1003 C C . LYS A 1 124 ? -9.074 4.772 27.183 1.00 86.00 124 LYS A C 1
ATOM 1005 O O . LYS A 1 124 ? -8.591 3.644 27.064 1.00 86.00 124 LYS A O 1
ATOM 1010 N N . PRO A 1 125 ? -8.939 5.488 28.317 1.00 87.44 125 PRO A N 1
ATOM 1011 C CA . PRO A 1 125 ? -8.097 5.056 29.441 1.00 87.44 125 PRO A CA 1
ATOM 1012 C C . PRO A 1 125 ? -8.394 3.632 29.929 1.00 87.44 125 PRO A C 1
ATOM 1014 O O . PRO A 1 125 ? -7.475 2.841 30.114 1.00 87.44 125 PRO A O 1
ATOM 1017 N N . LEU A 1 126 ? -9.676 3.257 30.019 1.00 86.94 126 LEU A N 1
ATOM 1018 C CA . LEU A 1 126 ? -10.094 1.896 30.380 1.00 86.94 126 LEU A CA 1
ATOM 1019 C C . LEU A 1 126 ? -9.572 0.837 29.392 1.00 86.94 126 LEU A C 1
ATOM 1021 O O . LEU A 1 126 ? -9.159 -0.249 29.788 1.00 86.94 126 LEU A O 1
ATOM 1025 N N . THR A 1 127 ? -9.565 1.151 28.094 1.00 83.06 127 THR A N 1
ATOM 1026 C CA . THR A 1 127 ? -9.024 0.260 27.060 1.00 83.06 127 THR A CA 1
ATOM 1027 C C . THR A 1 127 ? -7.507 0.150 27.166 1.00 83.06 127 THR A C 1
ATOM 1029 O O . THR A 1 127 ? -6.982 -0.941 26.979 1.00 83.06 127 THR A O 1
ATOM 1032 N N . ILE A 1 128 ? -6.814 1.244 27.494 1.00 86.62 128 ILE A N 1
ATOM 1033 C CA . ILE A 1 128 ? -5.361 1.243 27.715 1.00 86.62 128 ILE A CA 1
ATOM 1034 C C . ILE A 1 128 ? -5.015 0.372 28.924 1.00 86.62 128 ILE A C 1
ATOM 1036 O O . ILE A 1 128 ? -4.143 -0.480 28.804 1.00 86.62 128 ILE A O 1
ATOM 1040 N N . ALA A 1 129 ? -5.733 0.526 30.041 1.00 85.38 129 ALA A N 1
ATOM 1041 C CA . ALA A 1 129 ? -5.527 -0.275 31.247 1.00 85.38 129 ALA A CA 1
ATOM 1042 C C . ALA A 1 129 ? -5.745 -1.775 30.988 1.00 85.38 129 ALA A C 1
ATOM 1044 O O . ALA A 1 129 ? -4.938 -2.594 31.411 1.00 85.38 129 ALA A O 1
ATOM 1045 N N . ARG A 1 130 ? -6.788 -2.136 30.224 1.00 85.12 130 ARG A N 1
ATOM 1046 C CA . ARG A 1 130 ? -7.061 -3.534 29.852 1.00 85.12 130 ARG A CA 1
ATOM 1047 C C . ARG A 1 130 ? -6.019 -4.115 28.891 1.00 85.12 130 ARG A C 1
ATOM 1049 O O . ARG A 1 130 ? -5.697 -5.290 28.980 1.00 85.12 130 ARG A O 1
ATOM 1056 N N . LYS A 1 131 ? -5.551 -3.310 27.935 1.00 83.25 131 LYS A N 1
ATOM 1057 C CA . LYS A 1 131 ? -4.641 -3.736 26.862 1.00 83.25 131 LYS A CA 1
ATOM 1058 C C . LYS A 1 131 ? -3.164 -3.695 27.272 1.00 83.25 131 LYS A C 1
ATOM 1060 O O . LYS A 1 131 ? -2.340 -4.359 26.659 1.00 83.25 131 LYS A O 1
ATOM 1065 N N . GLY A 1 132 ? -2.807 -2.848 28.236 1.00 83.06 132 GLY A N 1
ATOM 1066 C CA . GLY A 1 132 ? -1.416 -2.550 28.592 1.00 83.06 132 GLY A CA 1
ATOM 1067 C C . GLY A 1 132 ? -0.671 -1.679 27.568 1.00 83.06 132 GLY A C 1
ATOM 1068 O O . GLY A 1 132 ? 0.541 -1.517 27.665 1.00 83.06 132 GLY A O 1
ATOM 1069 N N . SER A 1 133 ? -1.361 -1.110 26.570 1.00 83.50 133 SER A N 1
ATOM 1070 C CA . SER A 1 133 ? -0.750 -0.288 25.516 1.00 83.50 133 SER A CA 1
ATOM 1071 C C . SER A 1 133 ? -1.669 0.848 25.079 1.00 83.50 133 SER A C 1
ATOM 1073 O O . SER A 1 133 ? -2.871 0.661 24.878 1.00 83.50 133 SER A O 1
ATOM 1075 N N . SER A 1 134 ? -1.086 2.031 24.878 1.00 82.44 134 SER A N 1
ATOM 1076 C CA . SER A 1 134 ? -1.784 3.222 24.382 1.00 82.44 134 SER A CA 1
ATOM 1077 C C . SER A 1 134 ? -1.948 3.248 22.861 1.00 82.44 134 SER A C 1
ATOM 1079 O O . SER A 1 134 ? -2.743 4.035 22.349 1.00 82.44 134 SER A O 1
ATOM 1081 N N . LYS A 1 135 ? -1.232 2.382 22.130 1.00 81.81 135 LYS A N 1
ATOM 1082 C CA . LYS A 1 135 ? -1.194 2.394 20.662 1.00 81.81 135 LYS A CA 1
ATOM 1083 C C . LYS A 1 135 ? -2.475 1.786 20.071 1.00 81.81 135 LYS A C 1
ATOM 1085 O O . LYS A 1 135 ? -2.731 0.591 20.282 1.00 81.81 135 LYS A O 1
ATOM 1090 N N . PRO A 1 136 ? -3.282 2.545 19.308 1.00 80.12 136 PRO A N 1
ATOM 1091 C CA . PRO A 1 136 ? -4.444 1.994 18.618 1.00 80.12 136 PRO A CA 1
ATOM 1092 C C . PRO A 1 136 ? -4.040 0.910 17.610 1.00 80.12 136 PRO A C 1
ATOM 1094 O O . PRO A 1 136 ? -2.981 0.986 16.997 1.00 80.12 136 PRO A O 1
ATOM 1097 N N . LEU A 1 137 ? -4.885 -0.114 17.451 1.00 77.94 137 LEU A N 1
ATOM 1098 C CA . LEU A 1 137 ? -4.760 -1.185 16.439 1.00 77.94 137 LEU A CA 1
ATOM 1099 C C . LEU A 1 137 ? -3.479 -2.044 16.473 1.00 77.94 137 LEU A C 1
ATOM 1101 O O . LEU A 1 137 ? -3.307 -2.932 15.643 1.00 77.94 137 LEU A O 1
ATOM 1105 N N . ILE A 1 138 ? -2.599 -1.831 17.450 1.00 76.81 138 ILE A N 1
ATOM 1106 C CA . ILE A 1 138 ? -1.423 -2.671 17.697 1.00 76.81 138 ILE A CA 1
ATOM 1107 C C . ILE A 1 138 ? -1.689 -3.482 18.960 1.00 76.81 138 ILE A C 1
ATOM 1109 O O . ILE A 1 138 ? -1.364 -3.024 20.051 1.00 76.81 138 ILE A O 1
ATOM 1113 N N . ASP A 1 139 ? -2.404 -4.596 18.826 1.00 72.81 139 ASP A N 1
ATOM 1114 C CA . ASP A 1 139 ? -2.584 -5.567 19.914 1.00 72.81 139 ASP A CA 1
ATOM 1115 C C . ASP A 1 139 ? -1.589 -6.719 19.730 1.00 72.81 139 ASP A C 1
ATOM 1117 O O . ASP A 1 139 ? -0.453 -6.637 20.179 1.00 72.81 139 ASP A O 1
ATOM 1121 N N . THR A 1 140 ? -1.928 -7.671 18.861 1.00 76.25 140 THR A N 1
ATOM 1122 C CA . THR A 1 140 ? -1.021 -8.720 18.363 1.00 76.25 140 THR A CA 1
ATOM 1123 C C . THR A 1 140 ? -0.108 -8.254 17.224 1.00 76.25 140 THR A C 1
ATOM 1125 O O . THR A 1 140 ? 0.771 -8.982 16.777 1.00 76.25 140 THR A O 1
ATOM 1128 N N . GLY A 1 141 ? -0.355 -7.063 16.667 1.00 83.31 141 GLY A N 1
ATOM 1129 C CA . GLY A 1 141 ? 0.307 -6.583 15.448 1.00 83.31 141 GLY A CA 1
ATOM 1130 C C . GLY A 1 141 ? -0.170 -7.253 14.149 1.00 83.31 141 GLY A C 1
ATOM 1131 O O . GLY A 1 141 ? 0.215 -6.797 13.074 1.00 83.31 141 GLY A O 1
ATOM 1132 N N . GLN A 1 142 ? -1.064 -8.248 14.212 1.00 86.31 142 GLN A N 1
ATOM 1133 C CA . GLN A 1 142 ? -1.569 -8.982 13.039 1.00 86.31 142 GLN A CA 1
ATOM 1134 C C . GLN A 1 142 ? -2.202 -8.071 11.975 1.00 86.31 142 GLN A C 1
ATOM 1136 O O . GLN A 1 142 ? -2.021 -8.298 10.783 1.00 86.31 142 GLN A O 1
ATOM 1141 N N . LEU A 1 143 ? -2.903 -7.002 12.382 1.00 89.12 143 LEU A N 1
ATOM 1142 C CA . LEU A 1 143 ? -3.527 -6.079 11.421 1.00 89.12 143 LEU A CA 1
ATOM 1143 C C . LEU A 1 143 ? -2.454 -5.300 10.649 1.00 89.12 143 LEU A C 1
ATOM 1145 O O . LEU A 1 143 ? -2.499 -5.175 9.437 1.00 89.12 143 LEU A O 1
ATOM 1149 N N . ARG A 1 144 ? -1.418 -4.840 11.355 1.00 91.00 144 ARG A N 1
ATOM 1150 C CA . ARG A 1 144 ? -0.268 -4.175 10.736 1.00 91.00 144 ARG A CA 1
ATOM 1151 C C . ARG A 1 144 ? 0.506 -5.121 9.816 1.00 91.00 144 ARG A C 1
ATOM 1153 O O . ARG A 1 144 ? 0.990 -4.695 8.770 1.00 91.00 144 ARG A O 1
ATOM 1160 N N . ALA A 1 145 ? 0.648 -6.385 10.205 1.00 89.75 145 ALA A N 1
ATOM 1161 C CA . ALA A 1 145 ? 1.373 -7.388 9.429 1.00 89.75 145 ALA A CA 1
ATOM 1162 C C . ALA A 1 145 ? 0.636 -7.797 8.139 1.00 89.75 145 ALA A C 1
ATOM 1164 O O . ALA A 1 145 ? 1.294 -8.001 7.119 1.00 89.75 145 ALA A O 1
ATOM 1165 N N . SER A 1 146 ? -0.700 -7.842 8.175 1.00 90.88 146 SER A N 1
ATOM 1166 C CA . SER A 1 146 ? -1.567 -8.235 7.048 1.00 90.88 146 SER A CA 1
ATOM 1167 C C . SER A 1 146 ? -1.711 -7.181 5.951 1.00 90.88 146 SER A C 1
ATOM 1169 O O . SER A 1 146 ? -2.277 -7.466 4.902 1.00 90.88 146 SER A O 1
ATOM 1171 N N . VAL A 1 147 ? -1.146 -5.980 6.121 1.00 92.94 147 VAL A N 1
ATOM 1172 C CA . VAL A 1 147 ? -1.023 -5.033 5.006 1.00 92.94 147 VAL A CA 1
ATOM 1173 C C . VAL A 1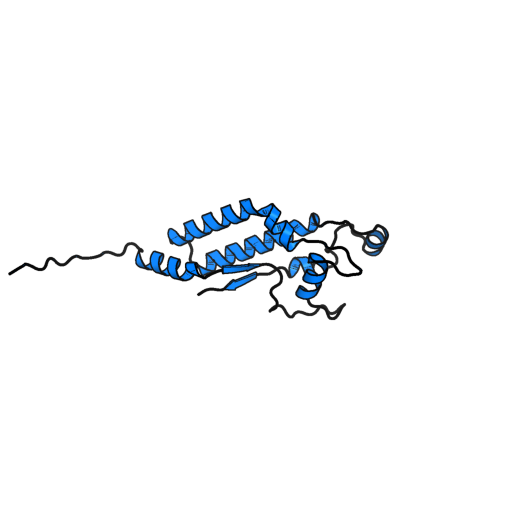 147 ? -0.251 -5.701 3.865 1.00 92.94 147 VAL A C 1
ATOM 1175 O O . VAL A 1 147 ? 0.895 -6.136 4.037 1.00 92.94 147 VAL A O 1
ATOM 1178 N N . THR A 1 148 ? -0.855 -5.747 2.684 1.00 94.19 148 THR A N 1
ATOM 1179 C CA . THR A 1 148 ? -0.299 -6.406 1.501 1.00 94.19 148 THR A CA 1
ATOM 1180 C C . THR A 1 148 ? -0.586 -5.603 0.229 1.00 94.19 148 THR A C 1
ATOM 1182 O O . THR A 1 148 ? -1.099 -4.480 0.280 1.00 94.19 148 THR A O 1
ATOM 1185 N N . PHE A 1 149 ? -0.187 -6.132 -0.923 1.00 94.62 149 PHE A N 1
ATOM 1186 C CA . PHE A 1 149 ? -0.460 -5.537 -2.222 1.00 94.62 149 PHE A CA 1
ATOM 1187 C C . PHE A 1 149 ? -0.685 -6.604 -3.294 1.00 94.62 149 PHE A C 1
ATOM 1189 O O . PHE A 1 149 ? -0.160 -7.710 -3.205 1.00 94.62 149 PHE A O 1
ATOM 1196 N N . VAL A 1 150 ? -1.437 -6.243 -4.331 1.00 93.56 150 VAL A N 1
ATOM 1197 C CA . VAL A 1 150 ? -1.667 -7.064 -5.525 1.00 93.56 150 VAL A CA 1
ATOM 1198 C C . VAL A 1 150 ? -1.271 -6.243 -6.741 1.00 93.56 150 VAL A C 1
ATOM 1200 O O . VAL A 1 150 ? -1.770 -5.131 -6.943 1.00 93.56 150 VAL A O 1
ATOM 1203 N N . LYS A 1 151 ? -0.360 -6.784 -7.551 1.00 93.06 151 LYS A N 1
ATOM 1204 C CA . LYS A 1 151 ? -0.001 -6.203 -8.846 1.00 93.06 151 LYS A CA 1
ATOM 1205 C C . LYS A 1 151 ? -0.964 -6.685 -9.921 1.00 93.06 151 LYS A C 1
ATOM 1207 O O . LYS A 1 151 ? -1.288 -7.866 -9.990 1.00 93.06 151 LYS A O 1
ATOM 1212 N N . VAL A 1 152 ? -1.383 -5.765 -10.774 1.00 91.12 152 VAL A N 1
ATOM 1213 C CA . VAL A 1 152 ? -2.191 -6.038 -11.958 1.00 91.12 152 VAL A CA 1
ATOM 1214 C C . VAL A 1 152 ? -1.357 -5.612 -13.151 1.00 91.12 152 VAL A C 1
ATOM 1216 O O . VAL A 1 152 ? -1.018 -4.437 -13.280 1.00 91.12 152 VAL A O 1
ATOM 1219 N N . ILE A 1 153 ? -0.977 -6.582 -13.976 1.00 88.25 153 ILE A N 1
ATOM 1220 C CA . ILE A 1 153 ? -0.189 -6.367 -15.190 1.00 88.25 153 ILE A CA 1
ATOM 1221 C C . ILE A 1 153 ? -1.088 -6.664 -16.384 1.00 88.25 153 ILE A C 1
ATOM 1223 O O . ILE A 1 153 ? -1.853 -7.627 -16.350 1.00 88.25 153 ILE A O 1
ATOM 1227 N N . LYS A 1 154 ? -1.007 -5.809 -17.402 1.00 78.81 154 LYS A N 1
ATOM 1228 C CA . LYS A 1 154 ? -1.686 -5.999 -18.685 1.00 78.81 154 LYS A CA 1
ATOM 1229 C C . LYS A 1 154 ? -0.894 -6.924 -19.603 1.00 78.81 154 LYS A C 1
ATOM 1231 O O . LYS A 1 154 ? 0.343 -6.742 -19.674 1.00 78.81 154 LYS A O 1
#

Mean predicted aligned error: 6.9 Å

pLDDT: mean 87.45, std 9.14, range [50.88, 97.38]

Secondary structure (DSSP, 8-state):
----PPP----SSHHHHHHHHHHHTT-EEEEE--TT---EETTTTEEHHHHHHHHHH--SSS-----HHHHHHHHHHHHHHHHHHHHHHHHTTSS-HHHHHHHHHHHHHHHHHHHGGG-SSPPPHHHHHHHT--STT-SSSHHHHT-EEEEE--

Sequence (154 aa):
MPTMRKAIIIDRGWNKIKASCYTLDKSYVKVGYPAEDKEERKEFNLTNTELAMFHEFGTKRLPPRPFVRLSFDNARVKINTFVNKTIDKIITNKMNVSTGLDHLGLFGKNIIQAFFPLIQPPLKPLTIARKGSSKPLIDTGQLRASVTFVKVIK